Protein AF-A0A8T3LQA3-F1 (afdb_monomer)

Nearest PDB structures (foldseek):
  6pdg-assembly1_A  TM=3.922E-01  e=1.482E+00  Homo sapiens
  7d0o-assembly1_A  TM=4.428E-01  e=3.174E+00  Homo sapiens
  8dd5-assembly1_A  TM=4.094E-01  e=3.401E+00  Homo sapiens
  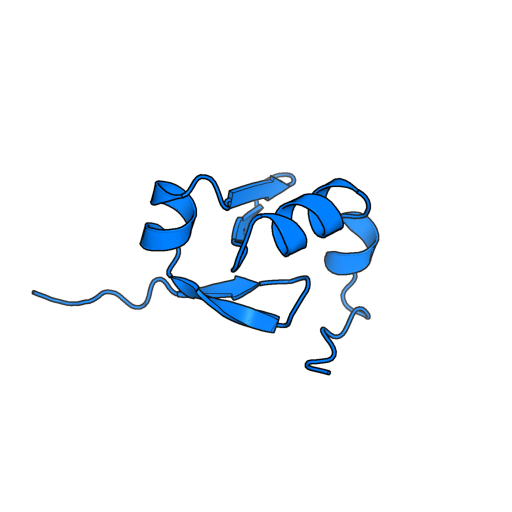6oip-assembly1_A  TM=4.173E-01  e=2.578E+00  Homo sapiens
  5j9w-assembly1_E  TM=2.996E-01  e=2.406E+00  Saccharomyces cerevisiae S288C

Structure (mmCIF, N/CA/C/O backbone):
data_AF-A0A8T3LQA3-F1
#
_entry.id   AF-A0A8T3LQA3-F1
#
loop_
_atom_site.group_PDB
_atom_site.id
_atom_site.type_symbol
_atom_site.label_atom_id
_atom_site.label_alt_id
_atom_site.label_comp_id
_atom_site.label_asym_id
_atom_site.label_entity_id
_atom_site.label_seq_id
_atom_site.pdbx_PDB_ins_code
_atom_site.Cartn_x
_atom_site.Cartn_y
_atom_site.Cartn_z
_atom_site.occupancy
_atom_site.B_iso_or_equiv
_atom_site.auth_seq_id
_atom_site.auth_comp_id
_atom_site.auth_asym_id
_atom_site.auth_atom_id
_atom_site.pdbx_PDB_model_num
ATOM 1 N N . MET A 1 1 ?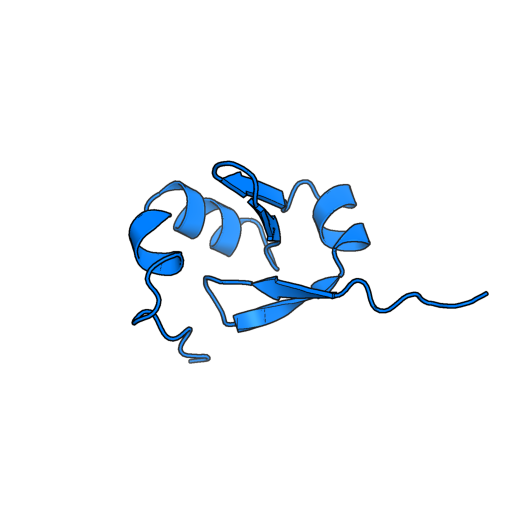 24.958 -8.095 2.389 1.00 46.50 1 MET A N 1
ATOM 2 C CA . MET A 1 1 ? 24.153 -7.205 3.240 1.00 46.50 1 MET A CA 1
ATOM 3 C C . MET A 1 1 ? 22.714 -7.574 2.960 1.00 46.50 1 MET A C 1
ATOM 5 O O . MET A 1 1 ? 22.293 -7.460 1.814 1.00 46.50 1 MET A O 1
ATOM 9 N N . GLU A 1 2 ? 22.086 -8.201 3.951 1.00 56.31 2 GLU A N 1
ATOM 10 C CA . GLU A 1 2 ? 20.743 -8.783 3.939 1.00 56.31 2 GLU A CA 1
ATOM 11 C C . GLU A 1 2 ? 19.709 -7.897 3.234 1.00 56.31 2 GLU A C 1
ATOM 13 O O . GLU A 1 2 ? 19.411 -6.794 3.686 1.00 56.31 2 GLU A O 1
ATOM 18 N N . GLN A 1 3 ? 19.147 -8.403 2.134 1.00 44.56 3 GLN A N 1
ATOM 19 C CA . GLN A 1 3 ? 17.937 -7.838 1.549 1.00 44.56 3 GLN A CA 1
ATOM 20 C C . GLN A 1 3 ? 16.764 -8.346 2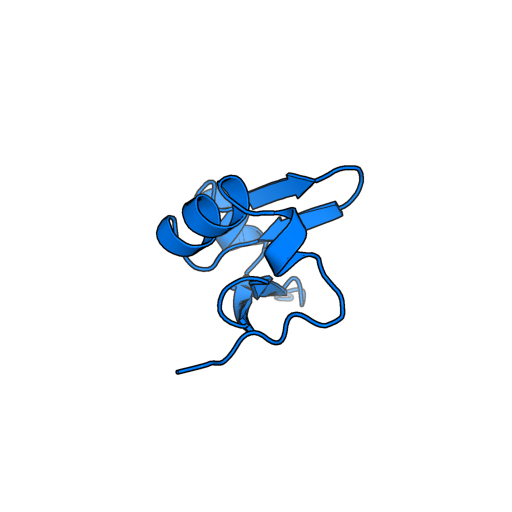.381 1.00 44.56 3 GLN A C 1
ATOM 22 O O . GLN A 1 3 ? 16.241 -9.440 2.165 1.00 44.56 3 GLN A O 1
ATOM 27 N N . ASP A 1 4 ? 16.458 -7.568 3.410 1.00 50.22 4 ASP A N 1
ATOM 28 C CA . ASP A 1 4 ? 15.331 -7.754 4.302 1.00 50.22 4 ASP A CA 1
ATOM 29 C C . ASP A 1 4 ? 14.028 -7.815 3.490 1.00 50.22 4 ASP A C 1
ATOM 31 O O . ASP A 1 4 ? 13.764 -6.986 2.617 1.00 50.22 4 ASP A O 1
ATOM 35 N N . THR A 1 5 ? 13.245 -8.852 3.759 1.00 59.50 5 THR A N 1
ATOM 36 C CA . THR A 1 5 ? 11.977 -9.259 3.141 1.00 59.50 5 THR A CA 1
ATOM 37 C C . THR A 1 5 ? 10.845 -8.246 3.353 1.00 59.50 5 THR A C 1
ATOM 39 O O . THR A 1 5 ? 9.771 -8.569 3.855 1.00 59.50 5 THR A O 1
ATOM 42 N N . THR A 1 6 ? 11.062 -6.995 2.964 1.00 79.31 6 THR A N 1
ATOM 43 C CA . THR A 1 6 ? 10.109 -5.895 3.091 1.00 79.31 6 THR A CA 1
ATOM 44 C C . THR A 1 6 ? 9.400 -5.683 1.745 1.00 79.31 6 THR A C 1
ATOM 46 O O . THR A 1 6 ? 9.429 -4.613 1.131 1.00 79.31 6 THR A O 1
ATOM 49 N N . THR A 1 7 ? 8.747 -6.738 1.260 1.00 87.75 7 THR A N 1
ATOM 50 C CA . THR A 1 7 ? 7.791 -6.653 0.153 1.00 87.75 7 THR A CA 1
ATOM 51 C C . THR A 1 7 ? 6.369 -6.476 0.692 1.00 87.75 7 THR A C 1
ATOM 53 O O . THR A 1 7 ? 6.029 -6.904 1.796 1.00 87.75 7 THR A O 1
ATOM 56 N N . ALA A 1 8 ? 5.534 -5.780 -0.065 1.00 90.00 8 ALA A N 1
ATOM 57 C CA . ALA A 1 8 ? 4.112 -5.598 0.176 1.00 90.00 8 ALA A CA 1
ATOM 58 C C . ALA A 1 8 ? 3.335 -6.065 -1.051 1.00 90.00 8 ALA A C 1
ATOM 60 O O . ALA A 1 8 ? 3.886 -6.118 -2.146 1.00 90.00 8 ALA A O 1
ATOM 61 N N . ILE A 1 9 ? 2.066 -6.406 -0.864 1.00 89.38 9 ILE A N 1
ATOM 62 C CA . ILE A 1 9 ? 1.174 -6.732 -1.972 1.00 89.38 9 ILE A CA 1
ATOM 63 C C . ILE A 1 9 ? 0.328 -5.501 -2.261 1.00 89.38 9 ILE A C 1
ATOM 65 O O . ILE A 1 9 ? -0.267 -4.929 -1.347 1.00 89.38 9 ILE A O 1
ATOM 69 N N . ASP A 1 10 ? 0.314 -5.098 -3.525 1.00 91.06 10 ASP A N 1
ATOM 70 C CA . ASP A 1 10 ? -0.554 -4.045 -4.025 1.00 91.06 10 ASP A CA 1
ATOM 71 C C . ASP A 1 10 ? -2.018 -4.512 -3.911 1.00 91.06 10 ASP A C 1
ATOM 73 O O . ASP A 1 10 ? -2.379 -5.520 -4.523 1.00 91.06 10 ASP A O 1
ATOM 77 N N . PRO A 1 11 ? -2.873 -3.828 -3.132 1.00 88.12 11 PRO A N 1
ATOM 78 C CA . PRO A 1 11 ? -4.257 -4.245 -2.923 1.00 88.12 11 PRO A CA 1
ATOM 79 C C . PRO A 1 11 ? -5.138 -4.052 -4.162 1.00 88.12 11 PRO A C 1
ATOM 81 O O . PRO A 1 11 ? -6.235 -4.587 -4.194 1.00 88.12 11 PRO A O 1
ATOM 84 N N . VAL A 1 12 ? -4.693 -3.304 -5.175 1.00 89.75 12 VAL A N 1
ATOM 85 C CA . VAL A 1 12 ? -5.439 -3.071 -6.419 1.00 89.75 12 VAL A CA 1
ATOM 86 C C . VAL A 1 12 ? -5.198 -4.212 -7.394 1.00 89.75 12 VAL A C 1
ATOM 88 O O . VAL A 1 12 ? -6.147 -4.863 -7.824 1.00 89.75 12 VAL A O 1
ATOM 91 N N . CYS A 1 13 ? -3.931 -4.477 -7.719 1.00 89.38 13 CYS A N 1
ATOM 92 C CA . CYS A 1 13 ? -3.551 -5.448 -8.753 1.00 89.38 13 CYS A CA 1
ATOM 93 C C . CYS A 1 13 ? -3.005 -6.779 -8.213 1.00 89.38 13 CYS A C 1
ATOM 95 O O . CYS A 1 13 ? -2.783 -7.704 -8.987 1.00 89.38 13 CYS A O 1
ATOM 97 N N . GLY A 1 14 ? -2.758 -6.897 -6.906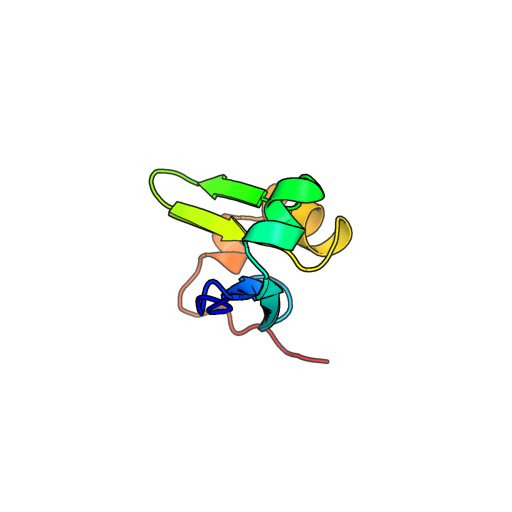 1.00 87.94 14 GLY A N 1
ATOM 98 C CA . GLY A 1 14 ? -2.181 -8.098 -6.292 1.00 87.94 14 GLY A CA 1
ATOM 99 C C . GLY A 1 14 ? -0.682 -8.269 -6.550 1.00 87.94 14 GLY A C 1
ATOM 100 O O . GLY A 1 14 ? -0.109 -9.306 -6.217 1.00 87.94 14 GLY A O 1
ATOM 101 N N . MET A 1 15 ? -0.024 -7.270 -7.143 1.00 90.25 15 MET A N 1
ATOM 102 C CA . MET A 1 15 ? 1.396 -7.335 -7.470 1.00 90.25 15 MET A CA 1
ATOM 103 C C . MET A 1 15 ? 2.262 -7.184 -6.218 1.00 90.25 15 MET A C 1
ATOM 105 O O . MET A 1 15 ? 2.074 -6.271 -5.417 1.00 90.25 15 MET A O 1
ATOM 109 N N . THR A 1 16 ? 3.269 -8.043 -6.077 1.00 90.00 16 THR A N 1
ATOM 110 C CA . THR A 1 16 ? 4.282 -7.902 -5.028 1.00 90.00 16 THR A CA 1
ATOM 111 C C . THR A 1 16 ? 5.237 -6.757 -5.364 1.00 90.00 16 THR A C 1
ATOM 113 O O . THR A 1 16 ? 5.883 -6.761 -6.411 1.00 90.00 16 THR A O 1
ATOM 116 N N . VAL A 1 17 ? 5.362 -5.794 -4.457 1.00 90.38 17 VAL A N 1
ATOM 117 C CA . VAL A 1 17 ? 6.185 -4.591 -4.599 1.00 90.38 17 VAL A CA 1
ATOM 118 C C . VAL A 1 17 ? 7.150 -4.459 -3.433 1.00 90.38 17 VAL A C 1
ATOM 120 O O . VAL A 1 17 ? 6.860 -4.868 -2.313 1.00 90.38 17 VAL A O 1
ATOM 123 N N . GLU A 1 18 ? 8.311 -3.864 -3.665 1.00 91.19 18 GLU A N 1
ATOM 124 C CA . GLU A 1 18 ? 9.240 -3.539 -2.583 1.00 91.19 18 GLU A CA 1
ATOM 125 C C . GLU A 1 18 ? 8.764 -2.286 -1.840 1.00 91.19 18 GLU A C 1
ATOM 127 O O . GLU A 1 18 ? 8.609 -1.231 -2.460 1.00 91.19 18 GLU A O 1
ATOM 132 N N . ARG A 1 19 ? 8.578 -2.351 -0.512 1.00 90.38 19 ARG A N 1
ATOM 133 C CA . ARG A 1 19 ? 8.133 -1.176 0.268 1.00 90.38 19 ARG A CA 1
ATOM 134 C C . ARG A 1 19 ? 9.146 -0.038 0.200 1.00 90.38 19 ARG A C 1
ATOM 136 O O . ARG A 1 19 ? 8.753 1.123 0.171 1.00 90.38 19 ARG A O 1
ATOM 143 N N . SER A 1 20 ? 10.440 -0.354 0.176 1.00 89.44 20 SER A N 1
ATOM 144 C CA . SER A 1 20 ? 11.516 0.638 0.060 1.00 89.44 20 SER A CA 1
ATOM 145 C C . SER A 1 20 ? 11.468 1.352 -1.290 1.00 89.44 20 SER A C 1
ATOM 147 O O . SER A 1 20 ? 11.491 2.581 -1.347 1.00 89.44 20 SER A O 1
ATOM 149 N N . ALA A 1 21 ? 11.317 0.592 -2.379 1.00 89.06 21 ALA A N 1
ATOM 150 C CA . ALA A 1 21 ? 11.174 1.150 -3.720 1.00 89.06 21 ALA A CA 1
ATOM 151 C C . ALA A 1 21 ? 9.880 1.966 -3.877 1.00 89.06 21 ALA A C 1
ATOM 153 O O . ALA A 1 21 ? 9.905 3.037 -4.483 1.00 89.06 21 ALA A O 1
ATOM 154 N N . ALA A 1 22 ? 8.763 1.488 -3.323 1.00 90.69 22 ALA A N 1
ATOM 155 C CA . ALA A 1 22 ? 7.486 2.194 -3.343 1.00 90.69 22 ALA A CA 1
ATOM 156 C C . ALA A 1 22 ? 7.557 3.515 -2.560 1.00 90.69 22 ALA A C 1
ATOM 158 O O . ALA A 1 22 ? 7.161 4.548 -3.091 1.00 90.69 22 ALA A O 1
ATOM 159 N N . GLN A 1 23 ? 8.144 3.523 -1.358 1.00 89.62 23 GLN A N 1
ATOM 160 C CA . GLN A 1 23 ? 8.367 4.753 -0.584 1.00 89.62 23 GLN A CA 1
ATOM 161 C C . GLN A 1 23 ? 9.262 5.747 -1.325 1.00 89.62 23 GLN A C 1
ATOM 163 O O . GLN A 1 23 ? 8.922 6.923 -1.417 1.00 89.62 23 GLN A O 1
ATOM 168 N N . ALA A 1 24 ? 10.364 5.282 -1.920 1.00 90.12 24 ALA A N 1
ATOM 169 C CA . ALA A 1 24 ? 11.258 6.139 -2.700 1.00 90.12 24 ALA A CA 1
ATOM 170 C C . ALA A 1 24 ? 10.574 6.770 -3.928 1.00 90.12 24 ALA A C 1
ATOM 172 O O . ALA A 1 24 ? 11.023 7.801 -4.426 1.00 90.12 24 ALA A O 1
ATOM 173 N N . LYS A 1 25 ? 9.497 6.149 -4.426 1.00 90.00 25 LYS A N 1
ATOM 174 C CA . LYS A 1 25 ? 8.713 6.599 -5.584 1.00 90.00 25 LYS A CA 1
ATOM 175 C C . LYS A 1 25 ? 7.402 7.302 -5.215 1.00 90.00 25 LYS A C 1
ATOM 177 O O . LYS A 1 25 ? 6.615 7.573 -6.119 1.00 90.00 25 LYS A O 1
ATOM 182 N N . ASP A 1 26 ? 7.152 7.573 -3.933 1.00 90.12 26 ASP A N 1
ATOM 183 C CA . ASP A 1 26 ? 5.878 8.127 -3.443 1.00 90.12 26 ASP A CA 1
ATOM 184 C C . ASP A 1 26 ? 4.650 7.253 -3.802 1.00 90.12 26 ASP A C 1
ATOM 186 O O . ASP A 1 26 ? 3.525 7.719 -3.981 1.00 90.12 26 ASP A O 1
ATOM 190 N N . LEU A 1 27 ? 4.853 5.939 -3.923 1.00 92.38 27 LEU A N 1
ATOM 191 C CA . LEU A 1 27 ? 3.815 4.937 -4.198 1.00 92.38 27 LEU A CA 1
ATOM 192 C C . LEU A 1 27 ? 3.309 4.290 -2.906 1.00 92.38 27 LEU A C 1
ATOM 194 O O . LEU A 1 27 ? 3.099 3.080 -2.838 1.00 92.38 27 LEU A O 1
ATOM 198 N N . VAL A 1 28 ? 3.159 5.098 -1.863 1.00 90.94 28 VAL A N 1
ATOM 199 C CA . VAL A 1 28 ? 2.655 4.689 -0.554 1.00 90.94 28 VAL A CA 1
ATOM 200 C C . VAL A 1 28 ? 1.432 5.534 -0.211 1.00 90.94 28 VAL A C 1
ATOM 202 O O . VAL A 1 28 ? 1.391 6.725 -0.521 1.00 90.94 28 VAL A O 1
ATOM 205 N N . SER A 1 29 ? 0.423 4.915 0.393 1.00 91.25 29 SER A N 1
ATOM 206 C CA . SER A 1 29 ? -0.745 5.605 0.942 1.00 91.25 29 SER A CA 1
ATOM 207 C C . SER A 1 29 ? -1.038 5.069 2.335 1.00 91.25 29 SER A C 1
ATOM 209 O O . SER A 1 29 ? -0.892 3.876 2.596 1.00 91.25 29 SER A O 1
ATOM 211 N N . HIS A 1 30 ? -1.409 5.954 3.252 1.00 88.88 30 HIS A N 1
ATOM 212 C CA . HIS A 1 30 ? -1.689 5.599 4.639 1.00 88.88 30 HIS A CA 1
ATOM 213 C C . HIS A 1 30 ? -3.193 5.700 4.874 1.00 88.88 30 HIS A C 1
ATOM 215 O O . HIS A 1 30 ? -3.768 6.780 4.750 1.00 88.88 30 HIS A O 1
ATOM 221 N N . GLN A 1 31 ? -3.827 4.574 5.202 1.00 87.06 31 GLN A N 1
ATOM 222 C CA . GLN A 1 31 ? -5.235 4.522 5.589 1.00 87.06 31 GLN A CA 1
ATOM 223 C C . GLN A 1 31 ? -5.334 4.045 7.036 1.00 87.06 31 GLN A C 1
ATOM 225 O O . GLN A 1 31 ? -5.021 2.895 7.354 1.00 87.06 31 GLN A O 1
ATOM 230 N N . GLY A 1 32 ? -5.721 4.965 7.922 1.00 85.50 32 GLY A N 1
ATOM 231 C CA . GLY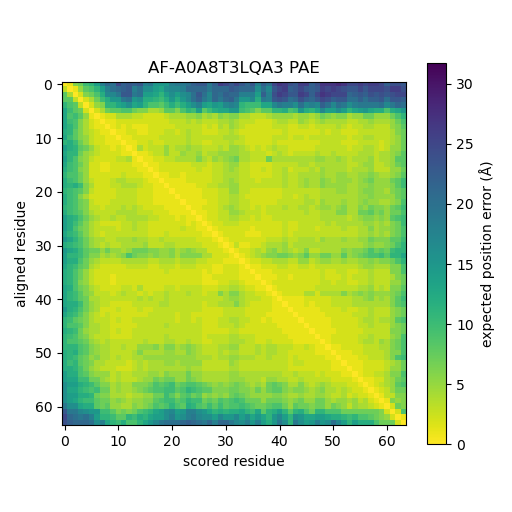 A 1 32 ? -5.660 4.758 9.369 1.00 85.50 32 GLY A CA 1
ATOM 232 C C . GLY A 1 32 ? -4.237 4.422 9.824 1.00 85.50 32 GLY A C 1
ATOM 233 O O . GLY A 1 32 ? -3.293 5.144 9.510 1.00 85.50 32 GLY A O 1
ATOM 234 N N . ASP A 1 33 ? -4.092 3.301 10.527 1.00 87.25 33 ASP A N 1
ATOM 235 C CA . ASP A 1 33 ? -2.817 2.796 11.048 1.00 87.25 33 ASP A CA 1
ATOM 236 C C . ASP A 1 33 ? -2.067 1.865 10.073 1.00 87.25 33 ASP A C 1
ATOM 238 O O . ASP A 1 33 ? -1.034 1.298 10.429 1.00 87.25 33 ASP A O 1
ATOM 242 N N . THR A 1 34 ? -2.572 1.673 8.845 1.00 87.56 34 THR A N 1
ATOM 243 C CA . THR A 1 34 ? -1.976 0.750 7.862 1.00 87.56 34 THR A CA 1
ATOM 244 C C . THR A 1 34 ? -1.392 1.490 6.660 1.00 87.56 34 THR A C 1
ATOM 246 O O . THR A 1 34 ? -2.044 2.337 6.045 1.00 87.56 34 THR A O 1
ATOM 249 N N . ALA A 1 35 ? -0.153 1.140 6.299 1.00 89.44 35 ALA A N 1
ATOM 250 C CA . ALA A 1 35 ? 0.510 1.622 5.093 1.00 89.44 35 ALA A CA 1
ATOM 251 C C . ALA A 1 35 ? 0.308 0.651 3.920 1.00 89.44 35 ALA A C 1
ATOM 253 O O . ALA A 1 35 ? 0.676 -0.524 3.998 1.00 89.44 35 ALA A O 1
ATOM 254 N N . TYR A 1 36 ? -0.245 1.168 2.827 1.00 90.81 36 TYR A N 1
ATOM 255 C CA . TYR A 1 36 ? -0.485 0.464 1.572 1.00 90.81 36 TYR A CA 1
ATOM 256 C C . TYR A 1 36 ? 0.548 0.890 0.536 1.00 90.81 36 TYR A C 1
ATOM 258 O O . TYR A 1 36 ? 0.898 2.067 0.439 1.00 90.81 36 TYR A O 1
ATOM 266 N N . TYR A 1 37 ? 1.039 -0.075 -0.234 1.00 92.50 37 TYR A N 1
ATOM 267 C CA . TYR A 1 37 ? 2.111 0.122 -1.204 1.00 92.50 37 TYR A CA 1
ATOM 268 C C . TYR A 1 37 ? 1.621 -0.288 -2.581 1.00 92.50 37 TYR A C 1
ATOM 270 O O . TYR A 1 37 ? 0.999 -1.339 -2.719 1.00 92.50 37 TYR A O 1
ATOM 278 N N . PHE A 1 38 ? 1.936 0.522 -3.586 1.00 93.12 38 PHE A N 1
ATOM 279 C CA . PHE A 1 38 ? 1.437 0.341 -4.944 1.00 93.12 38 PHE A CA 1
ATOM 280 C C . PHE A 1 38 ? 2.574 0.089 -5.928 1.00 93.12 38 PHE A C 1
ATOM 282 O O . PHE A 1 38 ? 3.687 0.601 -5.771 1.00 93.12 38 PHE A O 1
ATOM 289 N N . CYS A 1 39 ? 2.297 -0.677 -6.979 1.00 91.75 39 CYS A N 1
ATOM 290 C CA . CYS A 1 39 ? 3.266 -0.982 -8.032 1.00 91.75 39 CYS A CA 1
ATOM 291 C C . CYS A 1 39 ? 3.515 0.218 -8.949 1.00 91.75 39 CYS A C 1
ATOM 293 O O . CYS A 1 39 ? 4.588 0.358 -9.544 1.00 91.75 39 CYS A O 1
ATOM 295 N N . GLY A 1 40 ? 2.546 1.129 -9.018 1.00 91.19 40 GLY A N 1
ATOM 296 C CA . GLY A 1 40 ? 2.598 2.313 -9.851 1.00 91.19 40 GLY A CA 1
ATOM 297 C C . GLY A 1 40 ? 1.579 3.364 -9.438 1.00 91.19 40 GLY A C 1
ATOM 298 O O . GLY A 1 40 ? 0.702 3.137 -8.607 1.00 91.19 40 GLY A O 1
ATOM 299 N N . ARG A 1 41 ? 1.695 4.541 -10.064 1.00 90.69 41 ARG A N 1
ATOM 300 C CA . ARG A 1 41 ? 0.787 5.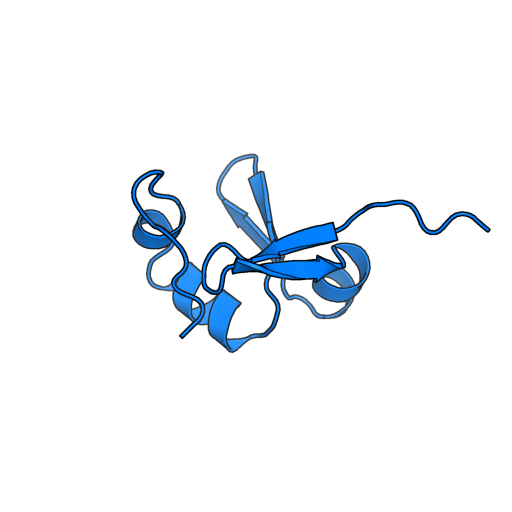670 -9.811 1.00 90.69 41 ARG A CA 1
ATOM 301 C C . ARG A 1 41 ? -0.664 5.353 -10.172 1.00 90.69 41 ARG A C 1
ATOM 303 O O . ARG A 1 41 ? -1.543 5.875 -9.511 1.00 90.69 41 ARG A O 1
ATOM 310 N N . GLY A 1 42 ? -0.899 4.501 -11.176 1.00 90.38 42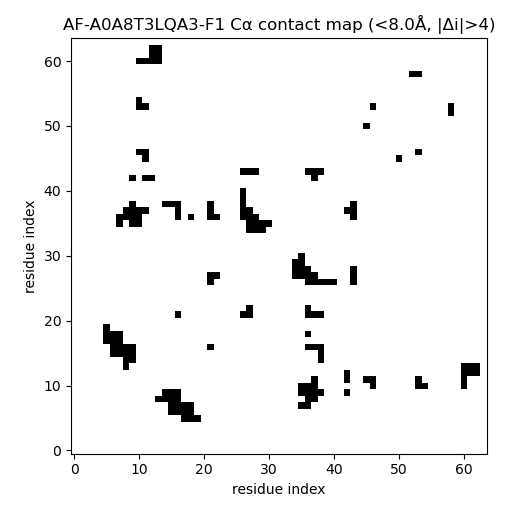 GLY A N 1
ATOM 311 C CA . GLY A 1 42 ? -2.245 4.058 -11.554 1.00 90.38 42 GLY A CA 1
ATOM 312 C C . GLY A 1 42 ? -2.953 3.340 -10.405 1.00 90.38 42 GLY A C 1
ATOM 313 O O . GLY A 1 42 ? -3.988 3.808 -9.960 1.00 90.38 42 GLY A O 1
ATOM 314 N N . CYS A 1 43 ? -2.334 2.295 -9.841 1.00 91.94 43 CYS A N 1
ATOM 315 C CA . CYS A 1 43 ? -2.890 1.587 -8.684 1.00 91.94 43 CYS A CA 1
ATOM 316 C C . CYS A 1 43 ? -3.058 2.497 -7.460 1.00 91.94 43 CYS A C 1
ATOM 318 O O . CYS A 1 43 ? -4.068 2.402 -6.774 1.00 91.94 43 CYS A O 1
ATOM 320 N N . LYS A 1 44 ? -2.118 3.420 -7.208 1.00 91.94 44 LYS A N 1
ATOM 321 C CA . LYS A 1 44 ? -2.282 4.416 -6.137 1.00 91.94 44 LYS A CA 1
ATOM 322 C C . LYS A 1 44 ? -3.529 5.282 -6.364 1.00 91.94 44 LYS A C 1
ATOM 324 O O . LYS A 1 44 ? -4.330 5.404 -5.451 1.00 91.94 44 LYS A O 1
ATOM 329 N N . LEU A 1 45 ? -3.702 5.837 -7.565 1.00 91.94 45 LEU A N 1
ATOM 330 C CA . LEU A 1 45 ? -4.848 6.683 -7.917 1.00 91.94 45 LEU A CA 1
ATOM 331 C C . LEU A 1 45 ? -6.172 5.928 -7.787 1.00 91.94 45 LEU A C 1
ATOM 333 O O . LEU A 1 45 ? -7.064 6.411 -7.102 1.00 91.94 45 LEU A O 1
ATOM 337 N N . ASP A 1 46 ? -6.266 4.726 -8.358 1.00 90.62 46 ASP A N 1
ATOM 338 C CA . ASP A 1 46 ? -7.443 3.860 -8.227 1.00 90.62 46 ASP A CA 1
ATOM 339 C C . ASP A 1 46 ? -7.793 3.626 -6.755 1.00 90.62 46 ASP A C 1
ATOM 341 O O . ASP A 1 46 ? -8.937 3.807 -6.331 1.00 90.62 46 ASP A O 1
ATOM 345 N N . PHE A 1 47 ? -6.784 3.282 -5.952 1.00 91.31 47 PHE A N 1
ATOM 346 C CA . PHE A 1 47 ? -6.953 3.099 -4.520 1.00 91.31 47 PHE A CA 1
ATOM 347 C C . PHE A 1 47 ? -7.384 4.378 -3.805 1.00 91.31 47 PHE A C 1
ATOM 349 O O . PHE A 1 47 ? -8.209 4.306 -2.906 1.00 91.31 47 PHE A O 1
ATOM 356 N N . GLU A 1 48 ? -6.851 5.542 -4.167 1.00 89.75 48 GLU A N 1
ATOM 357 C CA . GLU A 1 48 ? -7.256 6.825 -3.585 1.00 89.75 48 GLU A CA 1
ATOM 358 C C . GLU A 1 48 ? -8.693 7.206 -3.971 1.00 89.75 48 GLU A C 1
ATOM 360 O O . GLU A 1 48 ? -9.408 7.783 -3.150 1.00 89.75 48 GLU A O 1
ATOM 365 N N . GLU A 1 49 ? -9.146 6.844 -5.173 1.00 91.44 49 GLU A N 1
ATOM 366 C CA . GLU A 1 49 ? -10.527 7.053 -5.615 1.00 91.44 49 GLU A CA 1
ATOM 367 C C . GLU A 1 49 ? -11.514 6.131 -4.890 1.00 91.44 49 GLU A C 1
ATOM 369 O O . GLU A 1 49 ? -12.608 6.564 -4.518 1.00 91.44 49 GLU A O 1
ATOM 374 N N . GLN A 1 50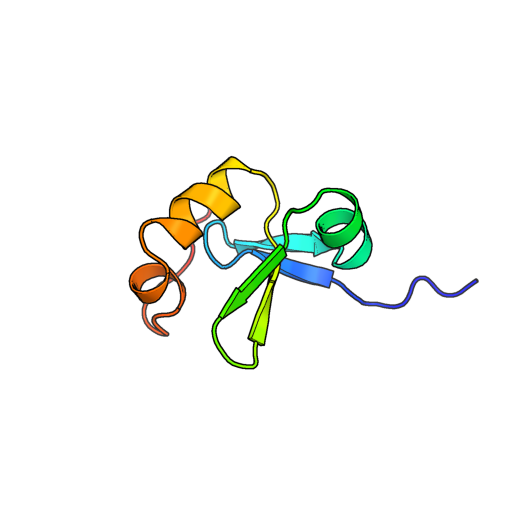 ? -11.155 4.860 -4.674 1.00 89.88 50 GLN A N 1
ATOM 375 C CA . GLN A 1 50 ? -12.049 3.864 -4.068 1.00 89.88 50 GLN A CA 1
ATOM 376 C C . GLN A 1 50 ? -11.363 2.988 -3.007 1.00 89.88 50 GLN A C 1
ATOM 378 O O . GLN A 1 50 ? -11.414 1.759 -3.100 1.00 89.88 50 GLN A O 1
ATOM 383 N N . PRO A 1 51 ? -10.803 3.561 -1.928 1.00 89.69 51 PRO A N 1
ATOM 384 C CA . PRO A 1 51 ? -10.012 2.794 -0.966 1.00 89.69 51 PRO A CA 1
ATOM 385 C C . PRO A 1 51 ? -10.862 1.720 -0.289 1.00 89.69 51 PRO A C 1
ATOM 387 O O . PRO A 1 51 ? -10.441 0.579 -0.166 1.00 89.69 51 PRO A O 1
ATOM 390 N N . ALA A 1 52 ? -12.113 2.036 0.051 1.00 89.06 52 ALA A N 1
ATOM 391 C CA . ALA A 1 52 ? -13.037 1.084 0.661 1.00 89.06 52 ALA A CA 1
ATOM 392 C C . ALA A 1 52 ? -13.285 -0.168 -0.200 1.00 89.06 52 ALA A C 1
ATOM 394 O O . ALA A 1 52 ? -13.495 -1.239 0.354 1.00 89.06 52 ALA A O 1
ATOM 395 N N . ARG A 1 53 ? -13.236 -0.050 -1.536 1.00 89.62 53 ARG A N 1
ATOM 396 C CA . ARG A 1 53 ? -13.412 -1.188 -2.447 1.00 89.62 53 ARG A CA 1
ATOM 397 C C . ARG A 1 53 ? -12.226 -2.141 -2.367 1.00 89.62 53 ARG A C 1
ATOM 399 O O . ARG A 1 53 ? -12.439 -3.339 -2.301 1.00 89.62 53 ARG A O 1
ATOM 406 N N . TYR A 1 54 ? -11.007 -1.611 -2.364 1.00 88.75 54 TYR A N 1
ATOM 407 C CA . TYR A 1 54 ? -9.772 -2.403 -2.344 1.00 88.75 54 TYR A CA 1
ATOM 408 C C . TYR A 1 54 ? -9.387 -2.895 -0.943 1.00 88.75 54 TYR A C 1
ATOM 410 O O . TYR A 1 54 ? -8.634 -3.853 -0.804 1.00 88.75 54 TYR A O 1
ATOM 418 N N . LEU A 1 55 ? -9.892 -2.232 0.100 1.00 86.50 55 LEU A N 1
ATOM 419 C CA . LEU A 1 55 ? -9.742 -2.641 1.499 1.00 86.50 55 LEU A CA 1
ATOM 420 C C . LEU A 1 55 ? -10.780 -3.672 1.943 1.00 86.50 55 LEU A C 1
ATOM 422 O O . LEU A 1 55 ? -10.689 -4.184 3.060 1.00 86.50 55 LEU A O 1
ATOM 426 N N . ASP A 1 56 ? -11.770 -3.960 1.101 1.00 88.62 56 ASP A N 1
ATOM 427 C CA . ASP A 1 56 ? -12.792 -4.939 1.420 1.00 88.62 56 ASP A CA 1
ATOM 428 C C . ASP A 1 56 ? -12.190 -6.358 1.410 1.00 88.62 56 ASP A C 1
ATOM 430 O O . ASP A 1 56 ? -11.526 -6.737 0.446 1.00 88.62 56 ASP A O 1
ATOM 434 N N . PRO A 1 57 ? -12.415 -7.186 2.445 1.00 81.94 57 PRO A N 1
ATOM 435 C CA . PRO A 1 57 ? -11.892 -8.552 2.485 1.00 81.94 57 PRO A CA 1
ATOM 436 C C . PRO A 1 57 ? -12.495 -9.467 1.407 1.00 81.94 57 PRO A C 1
ATOM 438 O O . PRO A 1 57 ? -11.951 -10.543 1.157 1.00 81.94 57 PRO A O 1
ATOM 441 N N . ALA A 1 58 ? -13.615 -9.080 0.786 1.00 85.31 58 ALA A N 1
ATOM 442 C CA . ALA A 1 58 ? -14.189 -9.772 -0.364 1.00 85.31 58 ALA A CA 1
ATOM 443 C C . ALA A 1 58 ? -13.625 -9.271 -1.704 1.00 85.31 58 ALA A C 1
ATOM 445 O O . ALA A 1 58 ? -13.898 -9.887 -2.737 1.00 85.31 58 ALA A O 1
ATOM 446 N N . TYR A 1 59 ? -12.843 -8.185 -1.716 1.00 85.06 59 TYR A N 1
ATOM 447 C CA . TYR A 1 59 ? -12.115 -7.773 -2.907 1.00 85.06 59 TYR A CA 1
ATOM 448 C C . TYR A 1 59 ? -10.946 -8.721 -3.147 1.00 85.06 59 TYR A C 1
ATOM 450 O O . TYR A 1 59 ? -10.034 -8.859 -2.332 1.00 85.06 59 TYR A O 1
ATOM 458 N N . VAL A 1 60 ? -10.979 -9.378 -4.300 1.00 80.38 60 VAL A N 1
ATOM 459 C CA . VAL A 1 60 ? -9.896 -10.238 -4.760 1.00 80.38 60 VAL A CA 1
ATOM 460 C C . VAL A 1 60 ? -9.235 -9.506 -5.920 1.00 80.38 60 VAL A C 1
ATOM 462 O O . VAL A 1 60 ? -9.918 -9.273 -6.919 1.00 80.38 60 VAL A O 1
ATOM 465 N N . PRO A 1 61 ? -7.950 -9.119 -5.821 1.00 79.69 61 PRO A N 1
ATOM 466 C CA . PRO A 1 61 ? -7.252 -8.540 -6.956 1.00 79.69 61 PRO A CA 1
ATOM 467 C C . PRO A 1 61 ? -7.180 -9.597 -8.059 1.00 79.69 61 PRO A C 1
ATOM 469 O O . PRO A 1 61 ? -6.474 -10.601 -7.944 1.00 79.69 61 PRO A O 1
ATOM 472 N N . SER A 1 62 ? -7.968 -9.406 -9.111 1.00 70.50 62 SER A N 1
ATOM 473 C CA . SER A 1 62 ? -7.910 -10.229 -10.308 1.00 70.50 62 SER A CA 1
ATOM 474 C C . SER A 1 62 ? -6.720 -9.767 -11.136 1.00 70.50 62 SER A C 1
ATOM 476 O O . SER A 1 62 ? -6.705 -8.669 -11.684 1.00 70.50 62 SER A O 1
ATOM 478 N N . MET A 1 63 ? -5.694 -10.612 -11.181 1.00 55.16 63 MET A N 1
ATOM 479 C CA . MET A 1 63 ? -4.545 -10.459 -12.064 1.00 55.16 63 MET A CA 1
ATOM 480 C C . MET A 1 63 ? -4.995 -10.810 -13.493 1.00 55.16 63 MET A C 1
ATOM 482 O O . MET A 1 63 ? -4.739 -11.918 -13.961 1.00 55.16 63 MET A O 1
ATOM 486 N N . GLU A 1 64 ? -5.781 -9.924 -14.114 1.00 52.44 64 GLU A N 1
ATOM 487 C CA . GLU A 1 64 ? -6.145 -9.997 -15.542 1.00 52.44 64 GLU A CA 1
ATOM 488 C C . GLU A 1 64 ? -4.977 -9.587 -16.447 1.00 52.44 64 GLU A C 1
ATOM 490 O O . GLU A 1 64 ? -4.264 -8.610 -16.114 1.00 52.44 64 GLU A O 1
#

Solvent-accessible surface area (backbone atoms only — not comparable to full-atom values): 3863 Å² total; per-residue (Å²): 131,84,84,70,90,52,64,38,60,12,59,61,55,53,46,77,31,48,47,66,61,17,54,77,66,70,21,56,49,73,60,88,97,44,81,46,40,26,84,38,69,65,46,43,49,54,38,70,75,40,44,71,59,49,69,32,90,85,51,70,46,69,78,122

pLDDT: mean 84.74, std 12.11, range [44.56, 93.12]

Secondary structure (DSSP, 8-state):
------EEE-TTT--EEEHHHHHHTT-EEEETTEEEE-SSHHHHHHHHHSHHHHTSTT------

Foldseek 3Di:
DDPPPQWDALLQQRDIDHPVVQVVVVQWDDDPPDIHGHPDPVSSVVCVVCVVQSPDPPDDNPND

Sequence (64 aa):
MEQDTTTAIDPVCGMTVERSAAQAKDLVSHQGDTAYYFCGRGCKLDFEEQPARYLDPAYVPSME

Radius of gyration: 11.69 Å; Cα contacts (8 Å, |Δi|>4): 87; chains: 1; bounding box: 38×19×27 Å

Mean predicted aligned error: 5.59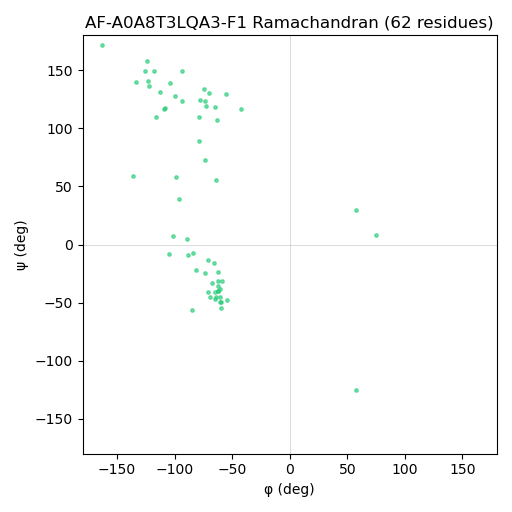 Å